Protein AF-A0A1P8KEC5-F1 (afdb_monomer_lite)

Radius of gyration: 15.0 Å; chains: 1; bounding box: 39×28×38 Å

Structure (mmCIF, N/CA/C/O backbone):
data_AF-A0A1P8KEC5-F1
#
_entry.id   AF-A0A1P8KEC5-F1
#
loop_
_atom_site.group_PDB
_atom_site.id
_atom_site.type_symbol
_atom_site.label_atom_id
_atom_site.label_alt_id
_atom_site.label_comp_id
_atom_site.label_asym_id
_atom_site.label_entity_id
_atom_site.label_seq_id
_atom_site.pdbx_PDB_ins_code
_atom_site.Cartn_x
_atom_site.Cartn_y
_atom_site.Cartn_z
_atom_site.occupancy
_atom_site.B_iso_or_equiv
_atom_site.auth_seq_id
_atom_site.auth_comp_id
_atom_site.auth_asym_id
_atom_site.auth_atom_id
_atom_site.pdbx_PDB_model_num
ATOM 1 N N . MET A 1 1 ? -15.718 11.679 6.881 1.00 84.94 1 MET A N 1
ATOM 2 C CA . MET A 1 1 ? -15.357 11.255 5.517 1.00 84.94 1 MET A CA 1
ATOM 3 C C . MET A 1 1 ? -15.118 9.749 5.455 1.00 84.94 1 MET A C 1
ATOM 5 O O . MET A 1 1 ? -16.030 9.067 5.041 1.00 84.94 1 MET A O 1
ATOM 9 N N . PHE A 1 2 ? -14.017 9.181 5.969 1.00 95.38 2 PHE A N 1
ATOM 10 C CA . PHE A 1 2 ? -13.707 7.740 5.785 1.00 95.38 2 PHE A CA 1
ATOM 11 C C . PHE A 1 2 ? -14.761 6.730 6.281 1.00 95.38 2 PHE A C 1
ATOM 13 O O . PHE A 1 2 ? -14.916 5.678 5.679 1.00 95.38 2 PHE A O 1
ATOM 20 N N . LYS A 1 3 ? -15.523 7.056 7.335 1.00 95.50 3 LYS A N 1
ATOM 21 C CA . LYS A 1 3 ? -16.629 6.213 7.838 1.00 95.50 3 LYS A CA 1
ATOM 22 C C . LYS A 1 3 ? -17.822 6.087 6.877 1.00 95.50 3 LYS A C 1
ATOM 24 O O . LYS A 1 3 ? -18.724 5.315 7.160 1.00 95.50 3 LYS A O 1
ATOM 29 N N . GLN A 1 4 ? -17.863 6.897 5.819 1.00 97.31 4 GLN A N 1
ATOM 30 C CA . GLN A 1 4 ? -18.922 6.863 4.806 1.00 97.31 4 GLN A CA 1
ATOM 31 C C . GLN A 1 4 ? -18.625 5.853 3.694 1.00 97.31 4 GLN A C 1
ATOM 33 O O . GLN A 1 4 ? -19.500 5.623 2.876 1.00 97.31 4 GLN A O 1
ATOM 38 N N . LEU A 1 5 ? -17.407 5.298 3.641 1.00 98.25 5 LEU A N 1
ATOM 39 C CA . LEU A 1 5 ? -17.058 4.274 2.662 1.00 98.25 5 LEU A CA 1
ATOM 40 C C . LEU A 1 5 ? -17.717 2.952 3.048 1.00 98.25 5 LEU A C 1
ATOM 42 O O . LEU A 1 5 ? -17.560 2.482 4.180 1.00 98.25 5 LEU A O 1
ATOM 46 N N . GLU A 1 6 ? -18.412 2.359 2.091 1.00 98.19 6 GLU A N 1
ATOM 47 C CA . GLU A 1 6 ? -19.157 1.118 2.239 1.00 98.19 6 GLU A CA 1
ATOM 48 C C . GLU A 1 6 ? -18.477 -0.036 1.490 1.00 98.19 6 GLU A C 1
ATOM 50 O O . GLU A 1 6 ? -17.415 0.094 0.873 1.00 98.19 6 GLU A O 1
ATOM 55 N N . ALA A 1 7 ? -19.065 -1.227 1.580 1.00 98.44 7 ALA A N 1
ATOM 56 C CA . ALA A 1 7 ? -18.528 -2.398 0.909 1.00 98.44 7 ALA A CA 1
ATOM 57 C C . ALA A 1 7 ? -18.400 -2.160 -0.607 1.00 98.44 7 ALA A C 1
ATOM 59 O O . ALA A 1 7 ? -19.365 -1.790 -1.269 1.00 98.44 7 ALA A O 1
ATOM 60 N N . ASN A 1 8 ? -17.222 -2.477 -1.155 1.00 98.00 8 ASN A N 1
ATOM 61 C CA . ASN A 1 8 ? -16.823 -2.270 -2.554 1.00 98.00 8 ASN A CA 1
ATOM 62 C C . ASN A 1 8 ? -16.499 -0.830 -2.970 1.00 98.00 8 ASN A C 1
ATOM 64 O O . ASN A 1 8 ? -16.057 -0.647 -4.105 1.00 98.00 8 ASN A O 1
ATOM 68 N N . ASP A 1 9 ? -16.595 0.150 -2.072 1.00 98.50 9 ASP A N 1
ATOM 69 C CA . ASP A 1 9 ? -15.973 1.447 -2.319 1.00 98.50 9 ASP A CA 1
ATOM 70 C C . ASP A 1 9 ? -14.446 1.326 -2.301 1.00 98.50 9 ASP A C 1
ATOM 72 O O . ASP A 1 9 ? -13.870 0.497 -1.584 1.00 98.50 9 ASP A O 1
ATOM 76 N N . VAL A 1 10 ? -13.787 2.178 -3.089 1.00 98.50 10 VAL A N 1
ATOM 77 C CA . VAL A 1 10 ? -12.327 2.213 -3.208 1.00 98.50 10 VAL A CA 1
ATOM 78 C C . VAL A 1 10 ? -11.771 3.424 -2.469 1.00 98.50 10 VAL A C 1
ATOM 80 O O . VAL A 1 10 ? -12.025 4.570 -2.838 1.00 98.50 10 VAL A O 1
ATOM 83 N N . LEU A 1 11 ? -10.943 3.163 -1.461 1.00 98.50 11 LEU A N 1
ATOM 84 C CA . LEU A 1 11 ? -10.046 4.147 -0.875 1.00 98.50 11 LEU A CA 1
ATOM 85 C C . LEU A 1 11 ? -8.713 4.118 -1.631 1.00 98.50 11 LEU A C 1
ATOM 87 O O . LEU A 1 11 ? -7.909 3.207 -1.436 1.00 98.50 11 LEU A O 1
ATOM 91 N N . PHE A 1 12 ? -8.487 5.112 -2.488 1.00 98.50 12 PHE A N 1
ATOM 92 C CA . PHE A 1 12 ? -7.225 5.292 -3.204 1.00 98.50 12 PHE A CA 1
ATOM 93 C C . PHE A 1 12 ? -6.246 6.131 -2.380 1.00 98.50 12 PHE A C 1
ATOM 95 O O . PHE A 1 12 ? -6.589 7.232 -1.948 1.00 98.50 12 PHE A O 1
ATOM 102 N N . ILE A 1 13 ? -5.038 5.611 -2.167 1.00 98.44 13 ILE A N 1
ATOM 103 C CA . ILE A 1 13 ? -4.009 6.230 -1.334 1.00 98.44 13 ILE A CA 1
ATOM 104 C C . ILE A 1 13 ? -2.713 6.334 -2.129 1.00 98.44 13 ILE A C 1
ATOM 106 O O . ILE A 1 13 ? -2.124 5.320 -2.501 1.00 98.44 13 ILE A O 1
ATOM 110 N N . ASP A 1 14 ? -2.253 7.568 -2.299 1.00 98.19 14 ASP A N 1
ATOM 111 C CA . ASP A 1 14 ? -0.883 7.898 -2.673 1.00 98.19 14 ASP A CA 1
ATOM 112 C C . ASP A 1 14 ? -0.321 8.787 -1.561 1.00 98.19 14 ASP A C 1
ATOM 114 O O . ASP A 1 14 ? -0.659 9.968 -1.450 1.00 98.19 14 ASP A O 1
ATOM 118 N N . SER A 1 15 ? 0.373 8.144 -0.623 1.00 97.25 15 SER A N 1
ATOM 119 C CA . SER A 1 15 ? 0.820 8.756 0.625 1.00 97.25 15 SER A CA 1
ATOM 120 C C . SER A 1 15 ? 2.177 9.446 0.439 1.00 97.25 15 SER A C 1
ATOM 122 O O . SER A 1 15 ? 2.744 9.491 -0.650 1.00 97.25 15 SER A O 1
ATOM 124 N N . THR A 1 16 ? 2.762 9.962 1.519 1.00 97.19 16 THR A N 1
ATOM 125 C CA . THR A 1 16 ? 4.169 10.391 1.497 1.00 97.19 16 THR A CA 1
ATOM 126 C C . THR A 1 16 ? 5.175 9.238 1.398 1.00 97.19 16 THR A C 1
ATOM 128 O O . THR A 1 16 ? 6.369 9.501 1.250 1.00 97.19 16 THR A O 1
ATOM 131 N N . HIS A 1 17 ? 4.729 7.984 1.526 1.00 98.19 17 HIS A N 1
ATOM 132 C CA . HIS A 1 17 ? 5.522 6.746 1.559 1.00 98.19 17 HIS A CA 1
ATOM 133 C C . HIS A 1 17 ? 6.519 6.644 2.728 1.00 98.19 17 HIS A C 1
ATOM 135 O O . HIS A 1 17 ? 7.290 5.683 2.823 1.00 98.19 17 HIS A O 1
ATOM 141 N N . VAL A 1 18 ? 6.511 7.610 3.656 1.00 98.12 18 VAL A N 1
ATOM 142 C CA . VAL A 1 18 ? 7.460 7.702 4.776 1.00 98.12 18 VAL A CA 1
ATOM 143 C C . VAL A 1 18 ? 6.729 7.720 6.120 1.00 98.12 18 VAL A C 1
ATOM 145 O O . VAL A 1 18 ? 6.181 8.729 6.560 1.00 98.12 18 VAL A O 1
ATOM 148 N N . GLY A 1 19 ? 6.812 6.609 6.844 1.00 97.94 19 GLY A N 1
ATOM 149 C CA . GLY A 1 19 ? 6.526 6.499 8.270 1.00 97.94 19 GLY A CA 1
ATOM 150 C C . GLY A 1 19 ? 7.513 7.319 9.105 1.00 97.94 19 GLY A C 1
ATOM 151 O O . GLY A 1 19 ? 8.713 7.040 9.113 1.00 97.94 19 GLY A O 1
ATOM 152 N N . LYS A 1 20 ? 7.005 8.338 9.809 1.00 96.88 20 LYS A N 1
ATOM 153 C CA . LYS A 1 20 ? 7.748 9.201 10.747 1.00 96.88 20 LYS A CA 1
ATOM 154 C C . LYS A 1 20 ? 6.782 9.921 11.695 1.00 96.88 20 LYS A C 1
ATOM 156 O O . LYS A 1 20 ? 5.565 9.766 11.591 1.00 96.88 20 LYS A O 1
ATOM 161 N N . VAL A 1 21 ? 7.303 10.723 12.625 1.00 96.94 21 VAL A N 1
ATOM 162 C CA . VAL A 1 21 ? 6.469 11.545 13.519 1.00 96.94 21 VAL A CA 1
ATOM 163 C C . VAL A 1 21 ? 5.512 12.407 12.689 1.00 96.94 21 VAL A C 1
ATOM 165 O O . VAL A 1 21 ? 5.948 13.155 11.816 1.00 96.94 21 VAL A O 1
ATOM 168 N N . GLY A 1 22 ? 4.210 12.266 12.950 1.00 94.12 22 GLY A N 1
ATOM 169 C CA . GLY A 1 22 ? 3.159 13.011 12.255 1.00 94.12 22 GLY A CA 1
ATOM 170 C C . GLY A 1 22 ? 2.922 12.613 10.794 1.00 94.12 22 GLY A C 1
ATOM 171 O O . GLY A 1 22 ? 2.294 13.386 10.077 1.00 94.12 22 GLY A O 1
ATOM 172 N N . SER A 1 23 ? 3.418 11.459 10.326 1.00 97.06 23 SER A N 1
ATOM 173 C CA . SER A 1 23 ? 3.197 11.048 8.936 1.00 97.06 23 SER A CA 1
ATOM 174 C C . SER A 1 23 ? 1.763 10.599 8.658 1.00 97.06 23 SER A C 1
ATOM 176 O O . SER A 1 23 ? 1.086 9.999 9.499 1.00 97.06 23 SER A O 1
ATOM 178 N N . ASP A 1 24 ? 1.326 10.845 7.428 1.00 98.06 24 ASP A N 1
ATOM 179 C CA . ASP A 1 24 ? 0.075 10.332 6.879 1.00 98.06 24 ASP A CA 1
ATOM 180 C C . ASP A 1 24 ? 0.058 8.798 6.824 1.00 98.06 24 ASP A C 1
ATOM 182 O O . ASP A 1 24 ? -0.955 8.209 7.180 1.00 98.06 24 ASP A O 1
ATOM 186 N N . VAL A 1 25 ? 1.185 8.148 6.513 1.00 98.38 25 VAL A N 1
ATOM 187 C CA . VAL A 1 25 ? 1.356 6.683 6.579 1.00 98.38 25 VAL A CA 1
ATOM 188 C C . VAL A 1 25 ? 0.945 6.125 7.947 1.00 98.38 25 VAL A C 1
ATOM 190 O O . VAL A 1 25 ? 0.176 5.169 8.040 1.00 98.38 25 VAL A O 1
ATOM 193 N N . ASN A 1 26 ? 1.396 6.753 9.035 1.00 98.19 26 ASN A N 1
ATOM 194 C CA . ASN A 1 26 ? 1.051 6.309 10.384 1.00 98.19 26 ASN A CA 1
ATOM 195 C C . ASN A 1 26 ? -0.436 6.531 10.679 1.00 98.19 26 ASN A C 1
ATOM 197 O O . ASN A 1 26 ? -1.103 5.649 11.216 1.00 98.19 26 ASN A O 1
ATOM 201 N N . ARG A 1 27 ? -0.981 7.683 10.275 1.00 98.19 27 ARG A N 1
ATOM 202 C CA . ARG A 1 27 ? -2.414 7.984 10.400 1.00 98.19 27 ARG A CA 1
ATOM 203 C C . ARG A 1 27 ? -3.275 6.984 9.621 1.00 98.19 27 ARG A C 1
ATOM 205 O O . ARG A 1 27 ? -4.322 6.564 10.113 1.00 98.19 27 ARG A O 1
ATOM 212 N N . LEU A 1 28 ? -2.842 6.579 8.429 1.00 98.44 28 LEU A N 1
ATOM 213 C CA . LEU A 1 28 ? -3.525 5.583 7.607 1.00 98.44 28 LEU A CA 1
ATOM 214 C C . LEU A 1 28 ? -3.641 4.248 8.347 1.00 98.44 28 LEU A C 1
ATOM 216 O O . LEU A 1 28 ? -4.749 3.744 8.535 1.00 98.44 28 LEU A O 1
ATOM 220 N N . VAL A 1 29 ? -2.512 3.722 8.824 1.00 97.75 29 VAL A N 1
ATOM 221 C CA . VAL A 1 29 ? -2.440 2.401 9.463 1.00 97.75 29 VAL A CA 1
ATOM 222 C C . VAL A 1 29 ? -3.093 2.388 10.848 1.00 97.75 29 VAL A C 1
ATOM 224 O O . VAL A 1 29 ? -3.815 1.446 11.175 1.00 97.75 29 VAL A O 1
ATOM 227 N N . PHE A 1 30 ? -2.866 3.419 11.666 1.00 97.25 30 PHE A N 1
ATOM 228 C CA . PHE A 1 30 ? -3.294 3.423 13.069 1.00 97.25 30 PHE A CA 1
ATOM 229 C C . PHE A 1 30 ? -4.697 3.984 13.288 1.00 97.25 30 PHE A C 1
ATOM 231 O O . PHE A 1 30 ? -5.367 3.576 14.234 1.00 97.25 30 PHE A O 1
ATOM 238 N N . GLU A 1 31 ? -5.157 4.901 12.436 1.00 97.69 31 GLU A N 1
ATOM 239 C CA . GLU A 1 31 ? -6.451 5.563 12.617 1.00 97.69 31 GLU A CA 1
ATOM 240 C C . GLU A 1 31 ? -7.431 5.232 11.493 1.00 97.69 31 GLU A C 1
ATOM 242 O O . GLU A 1 31 ? -8.582 4.917 11.772 1.00 97.69 31 GLU A O 1
ATOM 247 N N . ILE A 1 32 ? -7.021 5.288 10.223 1.00 98.12 32 ILE A N 1
ATOM 248 C CA . ILE A 1 32 ? -7.977 5.220 9.107 1.00 98.12 32 ILE A CA 1
ATOM 249 C C . ILE A 1 32 ? -8.396 3.781 8.803 1.00 98.12 32 ILE A C 1
ATOM 251 O O . ILE A 1 32 ? -9.595 3.507 8.793 1.00 98.12 32 ILE A O 1
ATOM 255 N N . PHE A 1 33 ? -7.466 2.842 8.602 1.00 98.12 33 PHE A N 1
ATOM 256 C CA . PHE A 1 33 ? -7.808 1.445 8.284 1.00 98.12 33 PHE A CA 1
ATOM 257 C C . PHE A 1 33 ? -8.723 0.784 9.331 1.00 98.12 33 PHE A C 1
ATOM 259 O O . PHE A 1 33 ? -9.695 0.121 8.940 1.00 98.12 33 PHE A O 1
ATOM 266 N N . PRO A 1 34 ? -8.521 0.992 10.649 1.00 96.69 34 PRO A N 1
ATOM 267 C CA . PRO A 1 34 ? -9.441 0.481 11.663 1.00 96.69 34 PRO A CA 1
ATOM 268 C C . PRO A 1 34 ? -10.867 1.037 11.553 1.00 96.69 34 PRO A C 1
ATOM 270 O O . PRO A 1 34 ? -11.808 0.334 11.911 1.00 96.69 34 PRO A O 1
ATOM 273 N N . LEU A 1 35 ? -11.056 2.246 11.011 1.00 97.31 35 LEU A N 1
ATOM 274 C CA . LEU A 1 35 ? -12.366 2.906 10.904 1.00 97.31 35 LEU A CA 1
ATOM 275 C C . LEU A 1 35 ? -13.183 2.515 9.667 1.00 97.31 35 LEU A C 1
ATOM 277 O O . LEU A 1 35 ? -14.377 2.811 9.635 1.00 97.31 35 LEU A O 1
ATOM 281 N N . LEU A 1 36 ? -12.567 1.903 8.652 1.00 98.44 36 LEU A N 1
ATOM 282 C CA . LEU A 1 36 ? -13.258 1.536 7.409 1.00 98.44 36 LEU A CA 1
ATOM 283 C C . LEU A 1 36 ? -14.326 0.460 7.651 1.00 98.44 36 LEU A C 1
ATOM 285 O O . LEU A 1 36 ? -14.158 -0.387 8.527 1.00 98.44 36 LEU A O 1
ATOM 289 N N . ALA A 1 37 ? -15.406 0.452 6.874 1.00 98.31 37 ALA A N 1
ATOM 290 C CA . ALA A 1 37 ? -16.372 -0.642 6.928 1.00 98.31 37 ALA A CA 1
ATOM 291 C C . ALA A 1 37 ? -15.779 -1.940 6.330 1.00 98.31 37 ALA A C 1
ATOM 293 O O . ALA A 1 37 ? -14.923 -1.878 5.438 1.00 98.31 37 ALA A O 1
ATOM 294 N N . PRO A 1 38 ? -16.217 -3.132 6.780 1.00 98.44 38 PRO A N 1
ATOM 295 C CA . PRO A 1 38 ? -15.923 -4.379 6.082 1.00 98.44 38 PRO A CA 1
ATOM 296 C C . PRO A 1 38 ? -16.341 -4.307 4.609 1.00 98.44 38 PRO A C 1
ATOM 298 O O . PRO A 1 38 ? -17.387 -3.765 4.263 1.00 98.44 38 PRO A O 1
ATOM 301 N N . GLY A 1 39 ? -15.516 -4.866 3.731 1.00 98.56 39 GLY A N 1
ATOM 302 C CA . GLY A 1 39 ? -15.724 -4.877 2.289 1.00 98.56 39 GLY A CA 1
ATOM 303 C C . GLY A 1 39 ? -15.109 -3.694 1.541 1.00 98.56 39 GLY A C 1
ATOM 304 O O . GLY A 1 39 ? -14.985 -3.805 0.321 1.00 98.56 39 GLY A O 1
ATOM 305 N N . VAL A 1 40 ? -14.687 -2.618 2.219 1.00 98.75 40 VAL A N 1
ATOM 306 C CA . VAL A 1 40 ? -13.954 -1.506 1.582 1.00 98.75 40 VAL A CA 1
ATOM 307 C C . VAL A 1 40 ? -12.655 -2.028 0.964 1.00 98.75 40 VAL A C 1
ATOM 309 O O . VAL A 1 40 ? -11.930 -2.825 1.577 1.00 98.75 40 VAL A O 1
ATOM 312 N N . VAL A 1 41 ? -12.371 -1.574 -0.256 1.00 98.81 41 VAL A N 1
ATOM 313 C CA . VAL A 1 41 ? -11.151 -1.884 -1.004 1.00 98.81 41 VAL A CA 1
ATOM 314 C C . VAL A 1 41 ? -10.168 -0.732 -0.840 1.00 98.81 41 VAL A C 1
ATOM 316 O O . VAL A 1 41 ? -10.519 0.429 -1.008 1.00 98.81 41 VAL A O 1
ATOM 319 N N . ILE A 1 42 ? -8.925 -1.046 -0.508 1.00 98.75 42 ILE A N 1
ATOM 320 C CA . ILE A 1 42 ? -7.864 -0.080 -0.245 1.00 98.75 42 ILE A CA 1
ATOM 321 C C . ILE A 1 42 ? -6.802 -0.266 -1.319 1.00 98.75 42 ILE A C 1
ATOM 323 O O . ILE A 1 42 ? -6.258 -1.360 -1.460 1.00 98.75 42 ILE A O 1
ATOM 327 N N . HIS A 1 43 ? -6.506 0.795 -2.058 1.00 98.69 43 HIS A N 1
ATOM 328 C CA . HIS A 1 43 ? -5.396 0.850 -2.997 1.00 98.69 43 HIS A CA 1
ATOM 329 C C . HIS A 1 43 ? -4.251 1.635 -2.370 1.00 98.69 43 HIS A C 1
ATOM 331 O O . HIS A 1 43 ? -4.424 2.808 -2.048 1.00 98.69 43 HIS A O 1
ATOM 337 N N . LEU A 1 44 ? -3.093 0.995 -2.238 1.00 98.69 44 LEU A N 1
ATOM 338 C CA . LEU A 1 44 ? -1.840 1.623 -1.835 1.00 98.69 44 LEU A CA 1
ATOM 339 C C . LEU A 1 44 ? -0.939 1.745 -3.060 1.00 98.69 44 LEU A C 1
ATOM 341 O O . LEU A 1 44 ? -0.530 0.726 -3.631 1.00 98.69 44 LEU A O 1
ATOM 345 N N . HIS A 1 45 ? -0.669 2.983 -3.464 1.00 98.25 45 HIS A N 1
ATOM 346 C CA . HIS A 1 45 ? 0.209 3.305 -4.582 1.00 98.25 45 HIS A CA 1
ATOM 347 C C . HIS A 1 45 ? 1.667 2.922 -4.263 1.00 98.25 45 HIS A C 1
ATOM 349 O O . HIS A 1 45 ? 2.059 2.873 -3.103 1.00 98.25 45 HIS A O 1
ATOM 355 N N . ASP A 1 46 ? 2.464 2.601 -5.284 1.00 97.31 46 ASP A N 1
ATOM 356 C CA . ASP A 1 46 ? 3.914 2.353 -5.201 1.00 97.31 46 ASP A CA 1
ATOM 357 C C . ASP A 1 46 ? 4.397 1.307 -4.175 1.00 97.31 46 ASP A C 1
ATOM 359 O O . ASP A 1 46 ? 5.551 1.319 -3.744 1.00 97.31 46 ASP A O 1
ATOM 363 N N . ILE A 1 47 ? 3.562 0.320 -3.837 1.00 98.00 47 ILE A N 1
ATOM 364 C CA . ILE A 1 47 ? 3.998 -0.859 -3.074 1.00 98.00 47 ILE A CA 1
ATOM 365 C C . ILE A 1 47 ? 4.407 -1.985 -4.032 1.00 98.00 47 ILE A C 1
ATOM 367 O O . ILE A 1 47 ? 3.593 -2.547 -4.773 1.00 98.00 47 ILE A O 1
ATOM 371 N N . PHE A 1 48 ? 5.692 -2.330 -4.005 1.00 97.31 48 PHE A N 1
ATOM 372 C CA . PHE A 1 48 ? 6.320 -3.329 -4.872 1.00 97.31 48 PHE A CA 1
ATOM 373 C C . PHE A 1 48 ? 6.426 -4.679 -4.170 1.00 97.31 48 PHE A C 1
ATOM 375 O O . PHE A 1 48 ? 6.655 -4.736 -2.969 1.00 97.31 48 PHE A O 1
ATOM 382 N N . TYR A 1 49 ? 6.270 -5.783 -4.898 1.00 96.81 49 TYR A N 1
ATOM 383 C CA . TYR A 1 49 ? 6.536 -7.128 -4.391 1.00 96.81 49 TYR A CA 1
ATOM 384 C C . TYR A 1 49 ? 8.056 -7.380 -4.341 1.00 96.81 49 TYR A C 1
ATOM 386 O O . TYR A 1 49 ? 8.726 -7.015 -5.306 1.00 96.81 49 TYR A O 1
ATOM 394 N N . PRO A 1 50 ? 8.617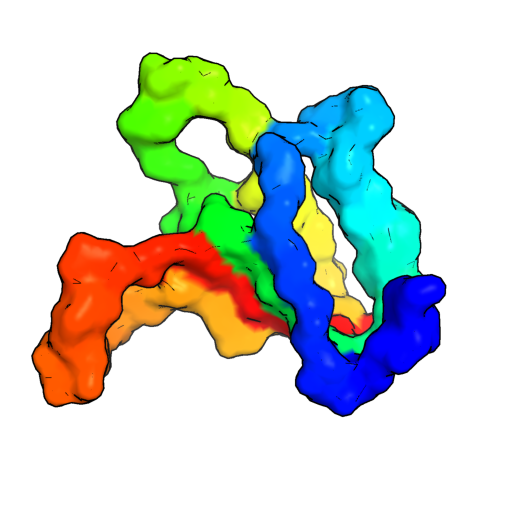 -8.044 -3.307 1.00 95.94 50 PRO A N 1
ATOM 395 C CA . PRO A 1 50 ? 7.980 -8.595 -2.107 1.00 95.94 50 PRO A CA 1
ATOM 396 C C . PRO A 1 50 ? 8.061 -7.638 -0.900 1.00 95.94 50 PRO A C 1
ATOM 398 O O . PRO A 1 50 ? 8.560 -8.015 0.159 1.00 95.94 50 PRO A O 1
ATOM 401 N N . PHE A 1 51 ? 7.517 -6.428 -1.046 1.00 97.19 51 PHE A N 1
ATOM 402 C CA . PHE A 1 51 ? 7.590 -5.301 -0.105 1.00 97.19 51 PHE A CA 1
ATOM 403 C C . PHE A 1 51 ? 8.992 -4.694 0.009 1.00 97.19 51 PHE A C 1
ATOM 405 O O . PHE A 1 51 ? 9.502 -4.496 1.109 1.00 97.19 51 PHE A O 1
ATOM 412 N N . GLU A 1 52 ? 9.599 -4.403 -1.140 1.00 96.56 52 GLU A N 1
ATOM 413 C CA . GLU A 1 52 ? 10.899 -3.737 -1.237 1.00 96.56 52 GLU A CA 1
ATOM 414 C C . GLU A 1 52 ? 10.894 -2.731 -2.391 1.00 96.56 52 GLU A C 1
ATOM 416 O O . GLU A 1 52 ? 10.309 -3.006 -3.437 1.00 96.56 52 GLU A O 1
ATOM 421 N N . TYR A 1 53 ? 11.531 -1.578 -2.211 1.00 96.88 53 TYR A N 1
ATOM 422 C CA . TYR A 1 53 ? 11.558 -0.516 -3.211 1.00 96.88 53 TYR A CA 1
ATOM 423 C C . TYR A 1 53 ? 12.653 -0.735 -4.269 1.00 96.88 53 TYR A C 1
ATOM 425 O O . TYR A 1 53 ? 13.678 -1.364 -3.990 1.00 96.88 53 TYR A O 1
ATOM 433 N N . PRO A 1 54 ? 12.474 -0.196 -5.493 1.00 95.38 54 PRO A N 1
ATOM 434 C CA . PRO A 1 54 ? 13.501 -0.240 -6.527 1.00 95.38 54 PRO A CA 1
ATOM 435 C C . PRO A 1 54 ? 14.834 0.329 -6.042 1.00 95.38 54 PRO A C 1
ATOM 437 O O . PRO A 1 54 ? 14.898 1.373 -5.388 1.00 95.38 54 PRO A O 1
ATOM 440 N N . LYS A 1 55 ? 15.919 -0.348 -6.415 1.00 96.00 55 LYS A N 1
ATOM 441 C CA . LYS A 1 55 ? 17.287 0.003 -6.024 1.00 96.00 55 LYS A CA 1
ATOM 442 C C . LYS A 1 55 ? 17.639 1.442 -6.411 1.00 96.00 55 LYS A C 1
ATOM 444 O O . LYS A 1 55 ? 18.299 2.155 -5.661 1.00 96.00 55 LYS A O 1
ATOM 449 N N . GLU A 1 56 ? 17.175 1.864 -7.580 1.00 96.25 56 GLU A N 1
ATOM 450 C CA . GLU A 1 56 ? 17.387 3.192 -8.143 1.00 96.25 56 GLU A CA 1
ATOM 451 C C . GLU A 1 56 ? 16.771 4.268 -7.244 1.00 96.25 56 GLU A C 1
ATOM 453 O O . GLU A 1 56 ? 17.430 5.253 -6.929 1.00 96.25 56 GLU A O 1
ATOM 458 N N . TRP A 1 57 ? 15.555 4.039 -6.740 1.00 96.19 57 TRP A N 1
ATOM 459 C CA . TRP A 1 57 ? 14.864 4.976 -5.849 1.00 96.19 57 TRP A CA 1
ATOM 460 C C . TRP A 1 57 ? 15.580 5.127 -4.509 1.00 96.19 57 TRP A C 1
ATOM 462 O O . TRP A 1 57 ? 15.674 6.231 -3.973 1.00 96.19 57 TRP A O 1
ATOM 472 N N . ILE A 1 58 ? 16.131 4.032 -3.986 1.00 95.06 58 ILE A N 1
ATOM 473 C CA . ILE A 1 58 ? 16.941 4.060 -2.765 1.00 95.06 58 ILE A CA 1
ATOM 474 C C . ILE A 1 58 ? 18.206 4.901 -2.997 1.00 95.06 58 ILE A C 1
ATOM 476 O O . ILE A 1 58 ? 18.538 5.758 -2.179 1.00 95.06 58 ILE A O 1
ATOM 480 N N . TYR A 1 59 ? 18.896 4.712 -4.126 1.00 96.81 59 TYR A N 1
ATOM 481 C CA . TYR A 1 59 ? 20.100 5.483 -4.457 1.00 96.81 59 TYR A CA 1
ATOM 482 C C . TYR A 1 59 ? 19.838 6.949 -4.818 1.00 96.81 59 TYR A C 1
ATOM 484 O O . TYR A 1 59 ? 20.721 7.779 -4.619 1.00 96.81 59 TYR A O 1
ATOM 492 N N . GLU A 1 60 ? 18.631 7.290 -5.268 1.00 97.38 60 GLU A N 1
ATOM 493 C CA . GLU A 1 60 ? 18.156 8.677 -5.391 1.00 97.38 60 GLU A CA 1
ATOM 494 C C . GLU A 1 60 ? 17.951 9.362 -4.024 1.00 97.38 60 GLU A C 1
ATOM 496 O O . GLU A 1 60 ? 17.675 10.559 -3.964 1.00 97.38 60 GLU A O 1
ATOM 501 N N . GLY A 1 61 ? 18.082 8.624 -2.918 1.00 96.31 61 GLY A N 1
ATOM 502 C CA . GLY A 1 61 ? 17.903 9.138 -1.564 1.00 96.31 61 GLY A CA 1
ATOM 503 C C . GLY A 1 61 ? 16.455 9.110 -1.079 1.00 96.31 61 GLY A C 1
ATOM 504 O O . GLY A 1 61 ? 16.144 9.746 -0.069 1.00 96.31 61 GLY A O 1
ATOM 505 N N . ARG A 1 62 ? 15.554 8.377 -1.754 1.00 96.62 62 ARG A N 1
ATOM 506 C CA . ARG A 1 62 ? 14.199 8.165 -1.230 1.00 96.62 62 ARG A CA 1
ATOM 507 C C . ARG A 1 62 ? 14.274 7.276 0.004 1.00 96.62 62 ARG A C 1
ATOM 509 O O . ARG A 1 62 ? 14.758 6.152 -0.046 1.00 96.62 62 ARG A O 1
ATOM 516 N N . THR A 1 63 ? 13.747 7.774 1.115 1.00 95.19 63 THR A N 1
ATOM 517 C CA . THR A 1 63 ? 13.688 7.060 2.400 1.00 95.19 63 THR A CA 1
ATOM 518 C C . THR A 1 63 ? 12.309 6.455 2.647 1.00 95.19 63 THR A C 1
ATOM 520 O O . THR A 1 63 ? 11.788 6.476 3.764 1.00 95.19 63 THR A O 1
ATOM 523 N N . TRP A 1 64 ? 11.689 5.949 1.580 1.00 97.62 64 TRP A N 1
ATOM 524 C CA . TRP A 1 64 ? 10.369 5.338 1.644 1.00 97.62 64 TRP A CA 1
ATOM 525 C C . TRP A 1 64 ? 10.438 4.053 2.462 1.00 97.62 64 TRP A C 1
ATOM 527 O O . TRP A 1 64 ? 11.351 3.245 2.313 1.00 97.62 64 TRP A O 1
ATOM 537 N N . ASN A 1 65 ? 9.494 3.899 3.382 1.00 97.69 65 ASN A N 1
ATOM 538 C CA . ASN A 1 65 ? 9.467 2.784 4.325 1.00 97.69 65 ASN A CA 1
ATOM 539 C C . ASN 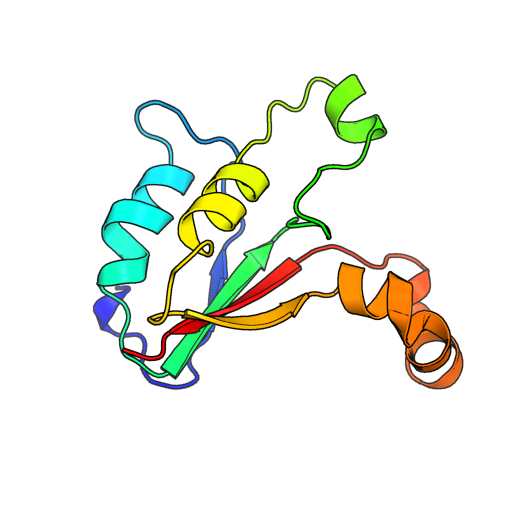A 1 65 ? 8.048 2.238 4.566 1.00 97.69 65 ASN A C 1
ATOM 541 O O . ASN A 1 65 ? 7.881 1.293 5.343 1.00 97.69 65 ASN A O 1
ATOM 545 N N . GLU A 1 66 ? 7.038 2.792 3.880 1.00 98.56 66 GLU A N 1
ATOM 546 C CA . GLU A 1 66 ? 5.643 2.357 3.977 1.00 98.56 66 GLU A CA 1
ATOM 547 C C . GLU A 1 66 ? 5.494 0.868 3.647 1.00 98.56 66 GLU A C 1
ATOM 549 O O . GLU A 1 66 ? 4.825 0.151 4.389 1.00 98.56 66 GLU A O 1
ATOM 554 N N . ALA A 1 67 ? 6.176 0.363 2.613 1.00 98.06 67 ALA A N 1
ATOM 555 C CA . ALA A 1 67 ? 6.114 -1.049 2.232 1.00 98.06 67 ALA A CA 1
ATOM 556 C C . ALA A 1 67 ? 6.469 -1.995 3.393 1.00 98.06 67 ALA A C 1
ATOM 558 O O . ALA A 1 67 ? 5.788 -3.002 3.597 1.00 98.06 67 ALA A O 1
ATOM 559 N N . TYR A 1 68 ? 7.471 -1.657 4.209 1.00 98.31 68 TYR A N 1
ATOM 560 C CA . TYR A 1 68 ? 7.856 -2.477 5.360 1.00 98.31 68 TYR A CA 1
ATOM 561 C C . TYR A 1 68 ? 6.829 -2.402 6.491 1.00 98.31 68 TYR A C 1
ATOM 563 O O . TYR A 1 68 ? 6.525 -3.426 7.109 1.00 98.31 68 TYR A O 1
ATOM 571 N N . LEU A 1 69 ? 6.266 -1.215 6.746 1.00 98.19 69 LEU A N 1
ATOM 572 C CA . LEU A 1 69 ? 5.202 -1.048 7.737 1.00 98.19 69 LEU A CA 1
ATOM 573 C C . LEU A 1 69 ? 3.954 -1.833 7.329 1.00 98.19 69 LEU A C 1
ATOM 575 O O . LEU A 1 69 ? 3.388 -2.542 8.155 1.00 98.19 69 LEU A O 1
ATOM 579 N N . ILE A 1 70 ? 3.556 -1.762 6.058 1.00 98.25 70 ILE A N 1
ATOM 580 C CA . ILE A 1 70 ? 2.416 -2.514 5.531 1.00 98.25 70 ILE A CA 1
ATOM 581 C C . ILE A 1 70 ? 2.695 -4.018 5.572 1.00 98.25 70 ILE A C 1
ATOM 583 O O . ILE A 1 70 ? 1.828 -4.781 5.993 1.00 98.25 70 ILE A O 1
ATOM 587 N N . ARG A 1 71 ? 3.910 -4.466 5.230 1.00 98.06 71 ARG A N 1
ATOM 588 C CA . ARG A 1 71 ? 4.312 -5.873 5.388 1.00 98.06 71 ARG A CA 1
ATOM 589 C C . ARG A 1 71 ? 4.134 -6.339 6.832 1.00 98.06 71 ARG A C 1
ATOM 591 O O . ARG A 1 71 ? 3.549 -7.394 7.058 1.00 98.06 71 ARG A O 1
ATOM 598 N N . ALA A 1 72 ? 4.606 -5.555 7.802 1.00 98.19 72 ALA A N 1
ATOM 599 C CA . ALA A 1 72 ? 4.451 -5.859 9.221 1.00 98.19 72 ALA A CA 1
ATOM 600 C C . ALA A 1 72 ? 2.978 -5.832 9.662 1.00 98.19 72 ALA A C 1
ATOM 602 O O . ALA A 1 72 ? 2.541 -6.739 10.362 1.00 98.19 72 ALA A O 1
ATOM 603 N N . PHE A 1 73 ? 2.202 -4.843 9.209 1.00 97.56 73 PHE A N 1
ATOM 604 C CA . PHE A 1 73 ? 0.767 -4.723 9.478 1.00 97.56 73 PHE A CA 1
ATOM 605 C C . PHE A 1 73 ? -0.032 -5.907 8.938 1.00 97.56 73 PHE A C 1
ATOM 607 O O . PHE A 1 73 ? -1.009 -6.310 9.561 1.00 97.56 73 PHE A O 1
ATOM 614 N N . MET A 1 74 ? 0.360 -6.449 7.784 1.00 96.50 74 MET A N 1
ATOM 615 C CA . MET A 1 74 ? -0.272 -7.621 7.178 1.00 96.50 74 MET A CA 1
ATOM 616 C C . MET A 1 74 ? 0.183 -8.927 7.831 1.00 96.50 74 MET A C 1
ATOM 618 O O . MET A 1 74 ? -0.556 -9.914 7.825 1.00 96.50 74 MET A O 1
ATOM 622 N N . GLN A 1 75 ? 1.385 -8.957 8.406 1.00 96.25 75 GLN A N 1
ATOM 623 C CA . GLN A 1 75 ? 1.904 -10.142 9.068 1.00 96.25 75 GLN A CA 1
ATOM 624 C C . GLN A 1 75 ? 1.016 -10.496 10.272 1.00 96.25 75 GLN A C 1
ATOM 626 O O . GLN A 1 75 ? 0.832 -9.700 11.186 1.00 96.25 75 GLN A O 1
ATOM 631 N N . TYR A 1 76 ? 0.447 -11.706 10.254 1.00 96.19 76 TYR A N 1
ATOM 632 C CA . TYR A 1 76 ? -0.536 -12.201 11.235 1.00 96.19 76 TYR A CA 1
ATOM 633 C C . TYR A 1 76 ? -1.894 -11.478 11.249 1.00 96.19 76 TYR A C 1
ATOM 635 O O . TYR A 1 76 ? -2.711 -11.707 12.144 1.00 96.19 76 TYR A O 1
ATOM 643 N N . ASN A 1 77 ? -2.186 -10.645 10.252 1.00 95.94 77 ASN A N 1
ATOM 644 C CA . ASN A 1 77 ? -3.442 -9.913 10.191 1.00 95.94 77 ASN A CA 1
ATOM 645 C C . ASN A 1 77 ? -4.519 -10.708 9.449 1.00 95.94 77 ASN A C 1
ATOM 647 O O . ASN A 1 77 ? -4.376 -11.042 8.278 1.00 95.94 77 ASN A O 1
ATOM 651 N N . SER A 1 78 ? -5.620 -10.996 10.144 1.00 97.25 78 SER A N 1
ATOM 652 C CA . SER A 1 78 ? -6.785 -11.707 9.595 1.00 97.25 78 SER A CA 1
ATOM 653 C C . SER A 1 78 ? -7.985 -10.797 9.294 1.00 97.25 78 SER A C 1
ATOM 655 O O . SER A 1 78 ? -9.047 -11.286 8.895 1.00 97.25 78 SER A O 1
ATOM 657 N N . HIS A 1 79 ? -7.825 -9.485 9.490 1.00 98.31 79 HIS A N 1
ATOM 658 C CA . HIS A 1 79 ? -8.837 -8.462 9.214 1.00 98.31 79 HIS A CA 1
ATOM 659 C C . HIS A 1 79 ? -8.694 -7.881 7.808 1.00 98.31 79 HIS A C 1
ATOM 661 O O . HIS A 1 79 ? -9.618 -7.235 7.329 1.00 98.31 79 HIS A O 1
ATOM 667 N N . PHE A 1 80 ? -7.570 -8.123 7.133 1.00 98.44 80 PHE A N 1
ATOM 668 C CA . PHE A 1 80 ? -7.305 -7.639 5.784 1.00 98.44 80 PHE A CA 1
ATOM 669 C C . PHE A 1 80 ? -6.823 -8.784 4.901 1.00 98.44 80 PHE A C 1
ATOM 671 O O . PHE A 1 80 ? -6.110 -9.679 5.353 1.00 98.44 80 PHE A O 1
ATOM 678 N N . ARG A 1 81 ? -7.205 -8.744 3.627 1.00 97.88 81 ARG A N 1
ATOM 679 C CA . ARG A 1 81 ? -6.774 -9.701 2.604 1.00 97.88 81 ARG A CA 1
ATOM 680 C C . ARG A 1 81 ? -6.154 -8.958 1.435 1.00 97.88 81 ARG A C 1
ATOM 682 O O . ARG A 1 81 ? -6.699 -7.943 1.016 1.00 97.88 81 ARG A O 1
ATOM 689 N N . VAL A 1 82 ? -5.071 -9.493 0.881 1.00 97.81 82 VAL A N 1
ATOM 690 C CA . VAL A 1 82 ? -4.539 -9.032 -0.407 1.00 97.81 82 VAL A CA 1
ATOM 691 C C . VAL A 1 82 ? -5.470 -9.500 -1.524 1.00 97.81 82 VAL A C 1
ATOM 693 O O . VAL A 1 82 ? -5.691 -10.698 -1.677 1.00 97.81 82 VAL A O 1
ATOM 696 N N . GLU A 1 83 ? -6.021 -8.561 -2.286 1.00 97.81 83 GLU A N 1
ATOM 697 C CA . GLU A 1 83 ? -6.812 -8.846 -3.491 1.00 97.81 83 GLU A CA 1
ATOM 698 C C . GLU A 1 83 ? -5.924 -8.928 -4.729 1.00 97.81 83 GLU A C 1
ATOM 700 O O . GLU A 1 83 ? -6.106 -9.788 -5.586 1.00 97.81 83 GLU A O 1
ATOM 705 N N . LEU A 1 84 ? -4.959 -8.014 -4.826 1.00 97.44 84 LEU A N 1
ATOM 706 C CA . LEU A 1 84 ? -4.089 -7.884 -5.983 1.00 97.44 84 LEU A CA 1
ATOM 707 C C . LEU A 1 84 ? -2.790 -7.193 -5.581 1.00 97.44 84 LEU A C 1
ATOM 709 O O . LEU A 1 84 ? -2.782 -6.264 -4.776 1.00 97.44 84 LEU A O 1
ATOM 713 N N . MET A 1 85 ? -1.696 -7.608 -6.205 1.00 97.25 85 MET A N 1
ATOM 714 C CA . MET A 1 85 ? -0.454 -6.852 -6.208 1.00 97.25 85 MET A CA 1
ATOM 715 C C . MET A 1 85 ? 0.093 -6.844 -7.632 1.00 97.25 85 MET A C 1
ATOM 717 O O . MET A 1 85 ? 0.415 -7.896 -8.185 1.00 97.25 85 MET A O 1
ATOM 721 N N . ASN A 1 86 ? 0.162 -5.668 -8.255 1.00 94.12 86 ASN A N 1
ATOM 722 C CA . ASN A 1 86 ? 0.425 -5.575 -9.696 1.00 94.12 86 ASN A CA 1
ATOM 723 C C . ASN A 1 86 ? 1.802 -6.140 -10.053 1.00 94.12 86 ASN A C 1
ATOM 725 O O . ASN A 1 86 ? 1.941 -6.903 -11.005 1.00 94.12 86 ASN A O 1
ATOM 729 N N . THR A 1 87 ? 2.806 -5.819 -9.240 1.00 95.81 87 THR A N 1
ATOM 730 C CA . THR A 1 87 ? 4.175 -6.305 -9.426 1.00 95.81 87 THR A CA 1
ATOM 731 C C . THR A 1 87 ? 4.283 -7.810 -9.203 1.00 95.81 87 THR A C 1
ATOM 733 O O . THR A 1 87 ? 4.995 -8.465 -9.952 1.00 95.81 87 THR A O 1
ATOM 736 N N . PHE A 1 88 ? 3.528 -8.404 -8.272 1.00 97.12 88 PHE A N 1
ATOM 737 C CA . PHE A 1 88 ? 3.445 -9.867 -8.163 1.00 97.12 88 PHE A CA 1
ATOM 738 C C . PHE A 1 88 ? 2.945 -10.483 -9.477 1.00 97.12 88 PHE A C 1
ATOM 740 O O . PHE A 1 88 ? 3.566 -11.396 -10.021 1.00 97.12 88 PHE A O 1
ATOM 747 N N . MET A 1 89 ? 1.861 -9.937 -10.034 1.00 96.38 89 MET A N 1
ATOM 748 C CA . MET A 1 89 ? 1.294 -10.443 -11.282 1.00 96.38 89 MET A CA 1
ATOM 749 C C . MET A 1 89 ? 2.270 -10.312 -12.452 1.00 96.38 89 MET A C 1
ATOM 751 O O . MET A 1 89 ? 2.407 -11.247 -13.234 1.00 96.38 89 MET A O 1
ATOM 755 N N . THR A 1 90 ? 2.990 -9.199 -12.577 1.00 94.38 90 THR A N 1
ATOM 756 C CA . THR A 1 90 ? 3.956 -9.033 -13.674 1.00 94.38 90 THR A CA 1
ATOM 757 C C . THR A 1 90 ? 5.204 -9.902 -13.517 1.00 94.38 90 THR A C 1
ATOM 759 O O . THR A 1 90 ? 5.800 -10.264 -14.530 1.00 94.38 90 THR A O 1
ATOM 762 N N . HIS A 1 91 ? 5.581 -10.285 -12.291 1.00 94.31 91 HIS A N 1
ATOM 763 C CA . HIS A 1 91 ? 6.694 -11.208 -12.044 1.00 94.31 91 HIS A CA 1
ATOM 764 C C . HIS A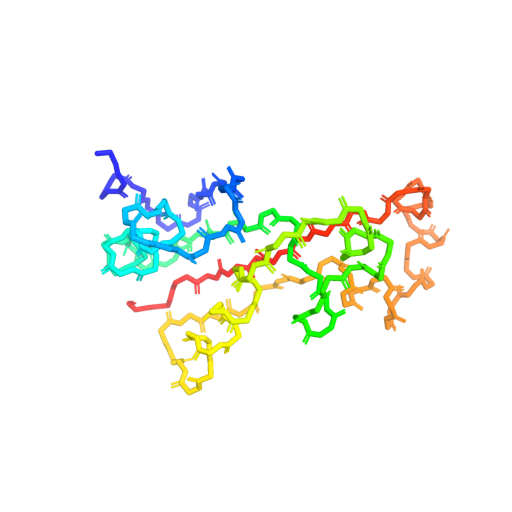 1 91 ? 6.321 -12.667 -12.332 1.00 94.31 91 HIS A C 1
ATOM 766 O O . HIS A 1 91 ? 7.089 -13.371 -12.982 1.00 94.31 91 HIS A O 1
ATOM 772 N N . PHE A 1 92 ? 5.154 -13.123 -11.868 1.00 97.00 92 PHE A N 1
ATOM 773 C CA . PHE A 1 92 ? 4.786 -14.547 -11.910 1.00 97.00 92 PHE A CA 1
ATOM 774 C C . PHE A 1 92 ? 3.798 -14.915 -13.022 1.00 97.00 92 PHE A C 1
ATOM 776 O O . PHE A 1 92 ? 3.678 -16.085 -13.372 1.00 97.00 92 PHE A O 1
ATOM 783 N N . HIS A 1 93 ? 3.112 -13.933 -13.606 1.00 95.94 93 HIS A N 1
ATOM 784 C CA . HIS A 1 93 ? 2.083 -14.126 -14.633 1.00 95.94 93 HIS A CA 1
ATOM 785 C C . HIS A 1 93 ? 2.309 -13.214 -15.845 1.00 95.94 93 HIS A C 1
ATOM 787 O O . HIS A 1 93 ? 1.362 -12.739 -16.469 1.00 95.94 93 HIS A O 1
ATOM 793 N N . ARG A 1 94 ? 3.573 -12.956 -16.196 1.00 95.56 94 ARG A N 1
ATOM 794 C CA . ARG A 1 94 ? 3.956 -12.037 -17.278 1.00 95.56 94 ARG A CA 1
ATOM 795 C C . ARG A 1 94 ? 3.278 -12.339 -18.620 1.00 95.56 94 ARG A C 1
ATOM 797 O O . ARG A 1 94 ? 2.807 -11.411 -19.272 1.00 95.56 94 ARG A O 1
ATOM 804 N N . GLU A 1 95 ? 3.167 -13.614 -18.990 1.00 97.31 95 GLU A N 1
ATOM 805 C CA . GLU A 1 95 ? 2.551 -14.067 -20.250 1.00 97.31 95 GLU A CA 1
ATOM 806 C C . GLU A 1 95 ? 1.107 -13.558 -20.419 1.00 97.31 95 GLU A C 1
ATOM 808 O O . GLU A 1 95 ? 0.684 -13.185 -21.517 1.00 97.31 95 GLU A O 1
ATOM 813 N N . PHE A 1 96 ? 0.349 -13.468 -19.320 1.00 96.19 96 PHE A N 1
ATOM 814 C CA . PHE A 1 96 ? -0.997 -12.897 -19.346 1.00 96.19 96 PHE A CA 1
ATOM 815 C C . PHE A 1 96 ? -0.972 -11.453 -19.859 1.00 96.19 96 PHE A C 1
ATOM 817 O O . PHE A 1 96 ? -1.777 -11.076 -20.709 1.00 96.19 96 PHE A O 1
ATOM 824 N N . PHE A 1 97 ? -0.020 -10.646 -19.390 1.00 96.31 97 PHE A N 1
ATOM 825 C CA . PHE A 1 97 ? 0.114 -9.264 -19.835 1.00 96.31 97 PHE A CA 1
ATOM 826 C C . PHE A 1 97 ? 0.629 -9.188 -21.267 1.00 96.31 97 PHE A C 1
ATOM 828 O O . PHE A 1 97 ? 0.097 -8.406 -22.042 1.00 96.31 97 PHE A O 1
ATOM 835 N N . GLU A 1 98 ? 1.593 -10.021 -21.656 1.00 96.88 98 GLU A N 1
ATOM 836 C CA . GLU A 1 98 ? 2.114 -10.041 -23.031 1.00 96.88 98 GLU A CA 1
ATOM 837 C C . GLU A 1 98 ? 1.004 -10.320 -24.052 1.00 96.88 98 GLU A C 1
ATOM 839 O O . GLU A 1 98 ? 0.936 -9.672 -25.096 1.00 96.88 98 GLU A O 1
ATOM 844 N N . THR A 1 99 ? 0.090 -11.233 -23.718 1.00 97.31 99 THR A N 1
ATOM 845 C CA . THR A 1 99 ? -0.984 -11.666 -24.620 1.00 97.31 99 THR A CA 1
ATOM 846 C C . THR A 1 99 ? -2.245 -10.808 -24.546 1.00 97.31 99 THR A C 1
ATOM 848 O O . THR A 1 99 ? -2.908 -10.614 -25.566 1.00 97.31 99 THR A O 1
ATOM 85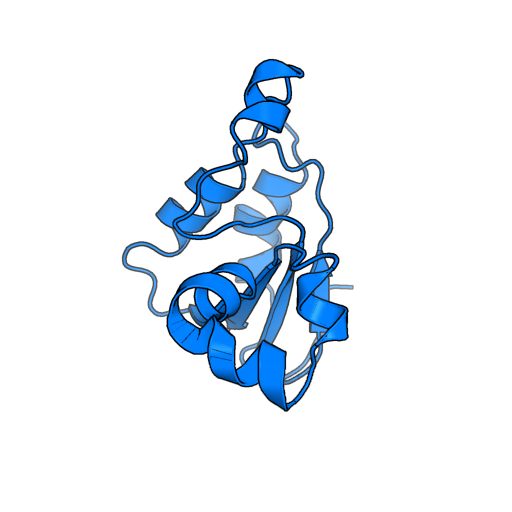1 N N . LYS A 1 100 ? -2.625 -10.318 -23.359 1.00 97.06 100 LYS A N 1
ATOM 852 C CA . LYS A 1 100 ? -3.917 -9.640 -23.140 1.00 97.06 100 LYS A CA 1
ATOM 853 C C . LYS A 1 100 ? -3.797 -8.145 -22.889 1.00 97.06 100 LYS A C 1
ATOM 855 O O . LYS A 1 100 ? -4.726 -7.410 -23.210 1.00 97.06 100 LYS A O 1
ATOM 860 N N . MET A 1 101 ? -2.693 -7.688 -22.302 1.00 94.62 101 MET A N 1
ATOM 861 C CA . MET A 1 101 ? -2.518 -6.299 -21.861 1.00 94.62 101 MET A CA 1
ATOM 862 C C . MET A 1 101 ? -1.077 -5.796 -22.080 1.00 94.62 101 MET A C 1
ATOM 864 O O . MET A 1 101 ? -0.441 -5.320 -21.137 1.00 94.62 101 MET A O 1
ATOM 868 N N . PRO A 1 102 ? -0.527 -5.865 -23.309 1.00 94.94 102 PRO A N 1
ATOM 869 C CA . PRO A 1 102 ? 0.906 -5.655 -23.542 1.00 94.94 102 PRO A CA 1
ATOM 870 C C . PRO A 1 102 ? 1.378 -4.237 -23.194 1.00 94.94 102 PRO A C 1
ATOM 872 O O . PRO A 1 102 ? 2.544 -4.027 -22.861 1.00 94.94 102 PRO A O 1
ATOM 875 N N . LEU A 1 103 ? 0.476 -3.250 -23.213 1.00 94.62 103 LEU A N 1
ATOM 876 C CA . LEU A 1 103 ? 0.790 -1.877 -22.808 1.00 94.62 103 LEU A CA 1
ATOM 877 C C . LEU A 1 103 ? 1.151 -1.764 -21.320 1.00 94.62 103 LEU A C 1
ATOM 879 O O . LEU A 1 103 ? 1.992 -0.935 -20.976 1.00 94.62 103 LEU A O 1
ATOM 883 N N . CYS A 1 104 ? 0.606 -2.629 -20.458 1.00 91.88 104 CYS A N 1
ATOM 884 C CA . CYS A 1 104 ? 0.957 -2.673 -19.036 1.00 91.88 104 CYS A CA 1
ATOM 885 C C . CYS A 1 104 ? 2.414 -3.090 -18.799 1.00 91.88 104 CYS A C 1
ATOM 887 O O . CYS A 1 104 ? 2.940 -2.858 -17.721 1.00 91.88 104 CYS A O 1
ATOM 889 N N . LEU A 1 105 ? 3.098 -3.680 -19.784 1.00 93.75 105 LEU A N 1
ATOM 890 C CA . LEU A 1 105 ? 4.512 -4.045 -19.651 1.00 93.75 105 LEU A CA 1
ATOM 891 C C . LEU A 1 105 ? 5.471 -2.909 -20.009 1.00 93.75 105 LEU A C 1
ATOM 893 O O . LEU A 1 105 ? 6.657 -3.009 -19.708 1.00 93.75 105 LEU A O 1
ATOM 897 N N . ARG A 1 106 ? 4.983 -1.818 -20.616 1.00 93.56 106 ARG A N 1
ATOM 898 C CA . ARG A 1 106 ? 5.798 -0.607 -20.828 1.00 93.56 106 ARG A CA 1
ATOM 899 C C . ARG A 1 106 ? 6.057 0.132 -19.520 1.00 93.56 106 ARG A C 1
ATOM 901 O O . ARG A 1 106 ? 7.115 0.722 -19.348 1.00 93.56 106 ARG A O 1
ATOM 908 N N . ASN A 1 107 ? 5.079 0.093 -18.622 1.00 90.62 107 ASN A N 1
ATOM 909 C CA . ASN A 1 107 ? 5.198 0.543 -17.249 1.00 90.62 107 ASN A CA 1
ATOM 910 C C . ASN A 1 107 ? 4.280 -0.333 -16.398 1.00 90.62 107 ASN A C 1
ATOM 912 O O . ASN A 1 107 ? 3.060 -0.176 -16.435 1.00 90.62 107 ASN A O 1
ATOM 916 N N . THR A 1 108 ? 4.878 -1.255 -15.648 1.00 90.31 108 THR A N 1
ATOM 917 C CA . THR A 1 108 ? 4.128 -2.189 -14.801 1.00 90.31 108 THR A CA 1
ATOM 918 C C . THR A 1 108 ? 3.431 -1.491 -13.640 1.00 90.31 108 THR A C 1
ATOM 920 O O . THR A 1 108 ? 2.503 -2.058 -13.059 1.00 90.31 108 THR A O 1
ATOM 923 N N . GLY A 1 109 ? 3.887 -0.280 -13.296 1.00 91.38 109 GLY A N 1
ATOM 924 C CA . GLY A 1 109 ? 3.530 0.409 -12.067 1.00 91.38 109 GLY A CA 1
ATOM 925 C C . GLY A 1 109 ? 3.829 -0.439 -10.832 1.00 91.38 109 GLY A C 1
ATOM 926 O O . GLY A 1 109 ? 4.447 -1.509 -10.906 1.00 91.38 109 GLY A O 1
ATOM 927 N N . ALA A 1 110 ? 3.341 0.028 -9.691 1.00 95.62 110 ALA A N 1
ATOM 928 C CA . ALA A 1 110 ? 3.283 -0.749 -8.469 1.00 95.62 110 ALA A CA 1
ATOM 929 C C . ALA A 1 110 ? 2.069 -0.323 -7.652 1.00 95.62 110 ALA A C 1
ATOM 931 O O . ALA A 1 110 ? 1.730 0.852 -7.571 1.00 95.62 110 ALA A O 1
ATOM 932 N N . SER A 1 111 ? 1.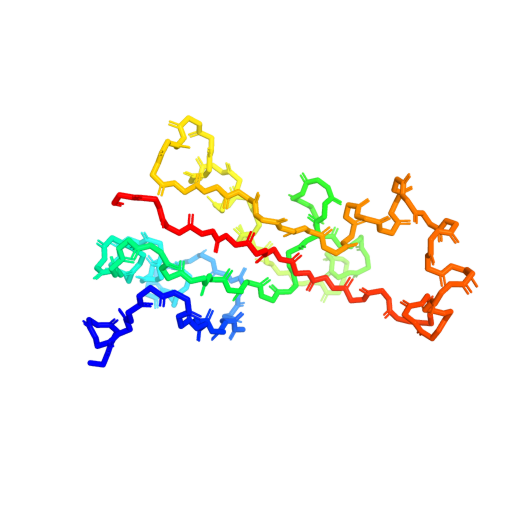374 -1.307 -7.099 1.00 97.38 111 SER A N 1
ATOM 933 C CA . SER A 1 111 ? 0.326 -1.070 -6.118 1.00 97.38 111 SER A CA 1
ATOM 934 C C . SER A 1 111 ? -0.008 -2.355 -5.385 1.00 97.38 111 SER A C 1
ATOM 936 O O . SER A 1 111 ? 0.167 -3.464 -5.911 1.00 97.38 111 SER A O 1
ATOM 938 N N . LEU A 1 112 ? -0.526 -2.175 -4.176 1.00 98.56 112 LEU A N 1
ATOM 939 C CA . LEU A 1 112 ? -1.107 -3.221 -3.359 1.00 98.56 112 LEU A CA 1
ATOM 940 C C . LEU A 1 112 ? -2.583 -2.912 -3.125 1.00 98.56 112 LEU A C 1
ATOM 942 O O . LEU A 1 112 ? -2.939 -1.830 -2.664 1.00 98.56 112 LEU A O 1
ATOM 946 N N . TRP A 1 113 ? -3.429 -3.892 -3.409 1.00 98.62 113 TRP A N 1
ATOM 947 C CA . TRP A 1 113 ? -4.860 -3.824 -3.174 1.00 98.62 113 TRP A CA 1
ATOM 948 C C . TRP A 1 113 ? -5.218 -4.719 -2.002 1.00 98.62 113 TRP A C 1
ATOM 950 O O . TRP A 1 113 ? -4.978 -5.930 -2.032 1.00 98.62 113 TRP A O 1
ATOM 960 N N . LEU A 1 114 ? -5.813 -4.123 -0.978 1.00 98.62 114 LEU A N 1
ATOM 961 C CA . LEU A 1 114 ? -6.303 -4.818 0.200 1.00 98.62 114 LEU A CA 1
ATOM 962 C C . LEU A 1 114 ? -7.824 -4.734 0.256 1.00 98.62 114 LEU A C 1
ATOM 964 O O . LEU A 1 114 ? -8.417 -3.741 -0.153 1.00 98.62 114 LEU A O 1
ATOM 968 N N . ARG A 1 115 ? -8.464 -5.742 0.836 1.00 98.75 115 ARG A N 1
ATOM 969 C CA . ARG A 1 115 ? -9.862 -5.665 1.256 1.00 98.75 115 ARG A CA 1
ATOM 970 C C . ARG A 1 115 ? -9.954 -5.828 2.758 1.00 98.75 115 ARG A C 1
ATOM 972 O O . ARG A 1 115 ? -9.388 -6.776 3.309 1.00 98.75 115 ARG A O 1
ATOM 979 N N . LYS A 1 116 ? -10.702 -4.937 3.408 1.00 98.50 116 LYS A N 1
ATOM 980 C CA . LYS A 1 116 ? -11.066 -5.105 4.815 1.00 98.50 116 LYS A CA 1
ATOM 981 C C . LYS A 1 116 ? -12.126 -6.196 4.945 1.00 98.50 116 LYS A C 1
ATOM 983 O O . LYS A 1 116 ? -13.134 -6.167 4.249 1.00 98.50 116 LYS A O 1
ATOM 988 N N . LEU A 1 117 ? -11.904 -7.165 5.821 1.00 98.12 117 LEU A N 1
ATOM 989 C CA . LEU A 1 117 ? -12.790 -8.307 6.045 1.00 98.12 117 LEU A CA 1
ATOM 990 C C . LEU A 1 117 ? -13.684 -8.131 7.275 1.00 98.12 117 LEU A C 1
ATOM 992 O O . LEU A 1 117 ? -14.801 -8.641 7.281 1.00 98.12 117 LEU A O 1
ATOM 996 N N . ARG A 1 118 ? -13.176 -7.471 8.321 1.00 91.94 118 ARG A N 1
ATOM 997 C CA . ARG A 1 118 ? -13.832 -7.297 9.624 1.00 91.94 118 ARG A CA 1
ATOM 998 C C . ARG A 1 118 ? -13.471 -5.935 10.197 1.00 91.94 118 ARG A C 1
ATOM 1000 O O . ARG A 1 118 ? -12.325 -5.496 9.943 1.00 91.94 118 ARG A O 1
#

InterPro domains:
  IPR029063 S-adenosyl-L-methionine-dependent methyltransferase superfamily [G3DSA:3.40.50.150] (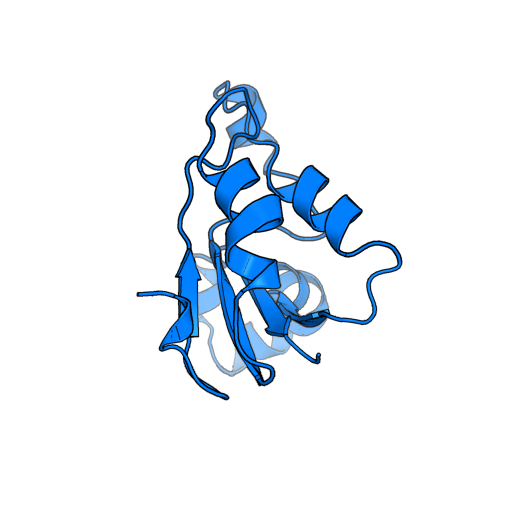1-91)
  IPR029063 S-adenosyl-L-methionine-dependent methyltransferase superfamily [SSF53335] (6-80)

Organism: NCBI:txid1484693

Secondary structure (DSSP, 8-state):
-GGG--TT-EEEE---S---TT-HHHHIIIIIHHHSPTT-EEEEET--TTT---HHHHHTT----HHHHHHHHHTT-SSEEEEEEHHHHHHH-HHHHHHH-GGGGT----EEEEEE--

Foldseek 3Di:
DQLPDDAPAEDEDDFLLDDDVPGPLCCCLPPRLVNHYANYKYKYFQQAPPLDHDPVCVVVVDPRDSSVVVVVSPVVDPQKDWPDWQNVCCVPVVVCCVPPPVVCVVPSGTITMMGGHD

Sequence (118 aa):
MFKQLEANDVLFIDSTHVGKVGSDVNRLVFEIFPLLAPGVVIHLHDIFYPFEYPKEWIYEGRTWNEAYLIRAFMQYNSHFRVELMNTFMTHFHREFFETKMPLCLRNTGASLWLRKLR

pLDDT: mean 96.85, std 2.06, range [84.94, 98.81]